Protein AF-A0AAD3RHX9-F1 (afdb_monomer)

Solvent-accessible surface area (backbone atoms only — not comparable to full-atom values): 5390 Å² total; per-residue (Å²): 138,82,64,60,88,89,55,93,81,59,91,66,61,41,71,42,84,87,60,74,37,75,45,79,99,47,54,96,57,59,68,68,66,48,64,77,66,68,78,91,74,92,79,91,82,87,85,88,84,88,74,93,70,86,50,70,66,61,54,36,53,78,61,60,48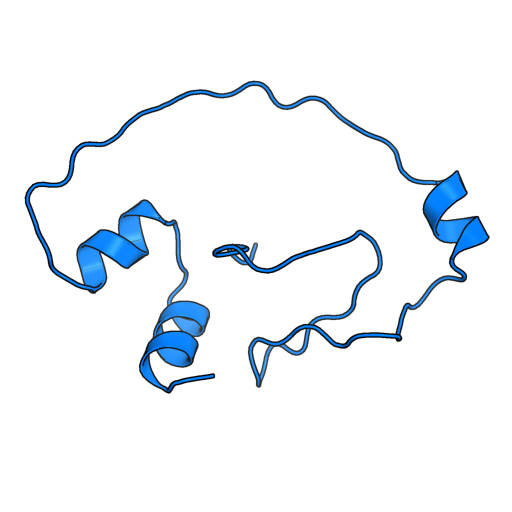,50,72,67,59,48,51,37,56,77,70,70,97

Secondary structure (DSSP, 8-state):
----TT----TTEEEETTTTEEEEEEESS-HHHHHHT------------------HHHHHHHTT--HHHHHHHHHT-

Structure (mmCIF, N/CA/C/O backbone):
data_AF-A0AAD3RHX9-F1
#
_entry.id   AF-A0AAD3RHX9-F1
#
loop_
_atom_site.group_PDB
_atom_site.id
_atom_site.type_symbol
_atom_site.label_atom_id
_atom_site.label_alt_id
_atom_site.label_comp_id
_atom_site.label_asym_id
_atom_site.label_entity_id
_atom_site.label_seq_id
_atom_site.pdbx_PDB_ins_code
_atom_site.Cartn_x
_atom_site.Cartn_y
_atom_site.Cartn_z
_atom_site.occupancy
_atom_site.B_iso_or_equiv
_atom_site.auth_seq_id
_atom_site.auth_comp_id
_atom_site.auth_asym_id
_atom_site.auth_atom_id
_atom_site.pdbx_PDB_model_num
ATOM 1 N N . MET A 1 1 ? -8.384 8.567 -3.081 1.00 66.81 1 MET A N 1
ATOM 2 C CA . MET A 1 1 ? -7.158 7.760 -2.895 1.00 66.81 1 MET A CA 1
ATOM 3 C C . MET A 1 1 ? -7.547 6.539 -2.074 1.00 66.81 1 MET A C 1
ATOM 5 O O . MET A 1 1 ? -8.450 6.676 -1.258 1.00 66.81 1 MET A O 1
ATOM 9 N N . VAL A 1 2 ? -6.969 5.366 -2.331 1.00 84.50 2 VAL A N 1
ATOM 10 C CA . VAL A 1 2 ? -7.286 4.125 -1.597 1.00 84.50 2 VAL A CA 1
ATOM 11 C C . VAL A 1 2 ? -6.132 3.833 -0.642 1.00 84.50 2 VAL A C 1
ATOM 13 O O . VAL A 1 2 ? -4.975 3.938 -1.048 1.00 84.50 2 VAL A O 1
ATOM 16 N N . ALA A 1 3 ? -6.433 3.501 0.614 1.00 91.31 3 ALA A N 1
ATOM 17 C CA . ALA A 1 3 ? -5.412 3.133 1.586 1.00 91.31 3 ALA A CA 1
ATOM 18 C C . ALA A 1 3 ? -4.773 1.781 1.213 1.00 91.31 3 ALA A C 1
ATOM 20 O O . ALA A 1 3 ? -5.461 0.832 0.822 1.00 91.31 3 ALA A O 1
ATOM 21 N N . ALA A 1 4 ? -3.446 1.681 1.329 1.00 90.81 4 ALA A N 1
ATOM 22 C CA . ALA A 1 4 ? -2.727 0.467 0.942 1.00 90.81 4 ALA A CA 1
ATOM 23 C C . ALA A 1 4 ? -2.988 -0.702 1.907 1.00 90.81 4 ALA A C 1
ATOM 25 O O . ALA A 1 4 ? -3.064 -1.848 1.465 1.00 90.81 4 ALA A O 1
ATOM 26 N N . ILE A 1 5 ? -3.148 -0.405 3.205 1.00 89.38 5 ILE A N 1
ATOM 27 C CA . ILE A 1 5 ? -3.430 -1.373 4.283 1.00 89.38 5 ILE A CA 1
ATOM 28 C C . ILE A 1 5 ? -2.475 -2.583 4.221 1.00 89.38 5 ILE A C 1
ATOM 30 O O . ILE A 1 5 ? -2.875 -3.739 4.260 1.00 89.38 5 ILE A O 1
ATOM 34 N N . GLY A 1 6 ? -1.178 -2.313 4.041 1.00 89.31 6 GLY A N 1
ATOM 35 C CA . GLY A 1 6 ? -0.129 -3.340 3.995 1.00 89.31 6 GLY A CA 1
ATOM 36 C C . GLY A 1 6 ? -0.012 -4.125 2.681 1.00 89.31 6 GLY A C 1
ATOM 37 O O . GLY A 1 6 ? 0.910 -4.927 2.543 1.00 89.31 6 GLY A O 1
ATOM 38 N N . ARG A 1 7 ? -0.887 -3.894 1.694 1.00 89.12 7 ARG A N 1
ATOM 39 C CA . ARG A 1 7 ? -0.784 -4.536 0.375 1.00 89.12 7 ARG A CA 1
ATOM 40 C C . ARG A 1 7 ? 0.367 -3.928 -0.441 1.00 89.12 7 ARG A C 1
ATOM 42 O O . ARG A 1 7 ? 0.569 -2.712 -0.390 1.00 89.12 7 ARG A O 1
ATOM 49 N N . PRO A 1 8 ? 1.105 -4.732 -1.224 1.00 90.00 8 PRO A N 1
ATOM 50 C CA . PRO A 1 8 ? 2.179 -4.225 -2.069 1.00 90.00 8 PRO A CA 1
ATOM 51 C C . PRO A 1 8 ? 1.608 -3.517 -3.304 1.00 90.00 8 PRO A C 1
ATOM 53 O O . PRO A 1 8 ? 1.006 -4.156 -4.159 1.00 90.00 8 PRO A O 1
ATOM 56 N N . PHE A 1 9 ? 1.830 -2.207 -3.424 1.00 90.25 9 PHE A N 1
ATOM 57 C CA . PHE A 1 9 ? 1.530 -1.441 -4.638 1.00 90.25 9 PHE A CA 1
ATOM 58 C C . PHE A 1 9 ? 2.820 -1.115 -5.385 1.00 90.25 9 PHE A C 1
ATOM 60 O O . PHE A 1 9 ? 3.861 -0.840 -4.789 1.00 90.25 9 PHE A O 1
ATOM 67 N N . SER A 1 10 ? 2.748 -1.100 -6.710 1.00 89.12 10 SER A N 1
ATOM 68 C CA . SER A 1 10 ? 3.797 -0.554 -7.566 1.00 89.12 10 SER A CA 1
ATOM 69 C C . SER A 1 10 ? 3.169 0.372 -8.603 1.00 89.12 10 SER A C 1
ATOM 71 O O . SER A 1 10 ? 2.011 0.161 -8.982 1.00 89.12 10 SER A O 1
ATOM 73 N N . PRO A 1 11 ? 3.900 1.392 -9.084 1.00 90.81 11 PRO A N 1
ATOM 74 C CA . PRO A 1 11 ? 3.455 2.183 -10.222 1.00 90.81 11 PRO A CA 1
ATOM 75 C C . PRO A 1 11 ? 3.012 1.282 -11.382 1.00 90.81 11 PRO A C 1
ATOM 77 O O . PRO A 1 11 ? 3.577 0.212 -11.592 1.00 90.81 11 PRO A O 1
ATOM 80 N N . GLY A 1 12 ? 1.979 1.693 -12.115 1.00 91.69 12 GLY A N 1
ATOM 81 C CA . GLY A 1 12 ? 1.484 0.965 -13.288 1.00 91.69 12 GLY A CA 1
ATOM 82 C C . GLY A 1 12 ? 0.624 -0.277 -13.011 1.00 91.69 12 GLY A C 1
ATOM 83 O O . GLY A 1 12 ? 0.048 -0.799 -13.965 1.00 91.69 12 GLY A O 1
ATOM 84 N N . MET A 1 13 ? 0.489 -0.726 -11.756 1.00 92.81 13 MET A N 1
ATOM 85 C CA . MET A 1 13 ? -0.467 -1.782 -11.399 1.00 92.81 13 MET A CA 1
ATOM 86 C C . MET A 1 13 ? -1.913 -1.327 -11.619 1.00 92.81 13 MET A C 1
ATOM 88 O O . MET A 1 13 ? -2.266 -0.175 -11.359 1.00 92.81 13 MET A O 1
ATOM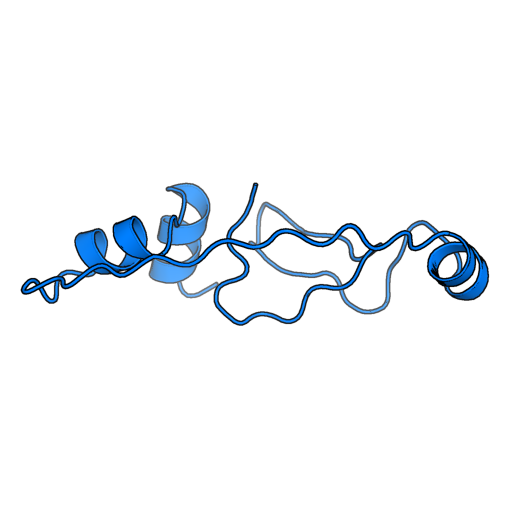 92 N N . LEU A 1 14 ? -2.758 -2.258 -12.061 1.00 92.94 14 LEU A N 1
ATOM 93 C CA . LEU A 1 14 ? -4.194 -2.040 -12.204 1.00 92.94 14 LEU A CA 1
ATOM 94 C C . LEU A 1 14 ? -4.947 -2.473 -10.941 1.00 92.94 14 LEU A C 1
ATOM 96 O O . LEU A 1 14 ? -4.555 -3.423 -10.262 1.00 92.94 14 LEU A O 1
ATOM 100 N N . TYR A 1 15 ? -6.041 -1.771 -10.646 1.00 91.88 15 TYR A N 1
ATOM 101 C CA . TYR A 1 15 ? -6.893 -2.006 -9.481 1.00 91.88 15 TYR A CA 1
ATOM 102 C C . TYR A 1 15 ? -8.334 -2.263 -9.920 1.00 91.88 15 TYR A C 1
ATOM 104 O O . TYR A 1 15 ? -8.906 -1.454 -10.655 1.00 91.88 15 TYR A O 1
ATOM 112 N N . ASP A 1 16 ? -8.922 -3.361 -9.452 1.00 91.62 16 ASP A N 1
ATOM 113 C CA . ASP A 1 16 ? -10.350 -3.632 -9.586 1.00 91.62 16 ASP A CA 1
ATOM 114 C C . ASP A 1 16 ? -11.091 -3.060 -8.374 1.00 91.62 16 ASP A C 1
ATOM 116 O O . ASP A 1 16 ? -11.006 -3.586 -7.267 1.00 91.62 16 ASP A O 1
ATOM 120 N N . CYS A 1 17 ? -11.847 -1.983 -8.589 1.00 88.06 17 CYS A N 1
ATOM 121 C CA . CYS A 1 17 ? -12.623 -1.322 -7.542 1.00 88.06 17 CYS A CA 1
ATOM 122 C C . CYS A 1 17 ? -13.876 -2.087 -7.098 1.00 88.06 17 CYS A C 1
ATOM 124 O O . CYS A 1 17 ? -14.482 -1.710 -6.100 1.00 88.06 17 CYS A O 1
ATOM 126 N N . ARG A 1 18 ? -14.302 -3.121 -7.831 1.00 86.81 18 ARG A N 1
ATOM 127 C CA . ARG A 1 18 ? -15.457 -3.949 -7.449 1.00 86.81 18 ARG A CA 1
ATOM 128 C C . ARG A 1 18 ? -15.063 -5.034 -6.466 1.00 86.81 18 ARG A C 1
ATOM 130 O O . ARG A 1 18 ? -15.844 -5.359 -5.582 1.00 86.81 18 A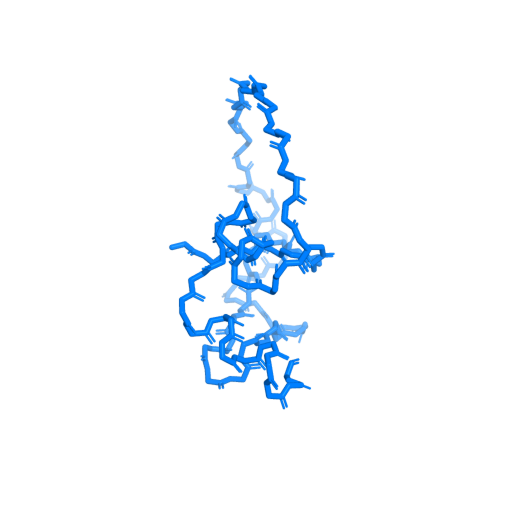RG A O 1
ATOM 137 N N . HIS A 1 19 ? -13.866 -5.580 -6.655 1.00 88.56 19 HIS A N 1
ATOM 138 C CA . HIS A 1 19 ? -13.312 -6.636 -5.816 1.00 88.56 19 HIS A CA 1
ATOM 139 C C . HIS A 1 19 ? -12.217 -6.132 -4.870 1.00 88.56 19 HIS A C 1
ATOM 141 O O . HIS A 1 19 ? -11.507 -6.947 -4.293 1.00 88.56 19 HIS A O 1
ATOM 147 N N . ASP A 1 20 ? -12.032 -4.810 -4.788 1.00 88.75 20 ASP A N 1
ATOM 148 C CA . ASP A 1 20 ? -10.978 -4.132 -4.031 1.00 88.75 20 ASP A CA 1
ATOM 149 C C . ASP A 1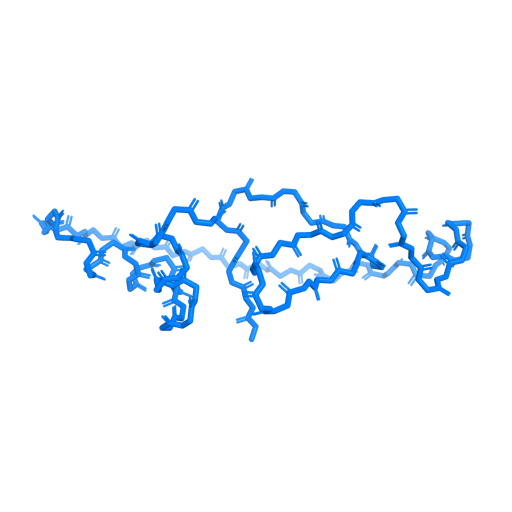 20 ? -9.614 -4.846 -4.107 1.00 88.75 20 ASP A C 1
ATOM 151 O O . ASP A 1 20 ? -8.906 -5.005 -3.113 1.00 88.75 20 ASP A O 1
ATOM 155 N N . SER A 1 21 ? -9.219 -5.279 -5.308 1.00 89.62 21 SER A N 1
ATOM 156 C CA . SER A 1 21 ? -8.048 -6.138 -5.518 1.00 89.62 21 SER A CA 1
ATOM 157 C C . SER A 1 21 ? -7.099 -5.596 -6.583 1.00 89.62 21 SER A C 1
ATOM 159 O O . SER A 1 21 ? -7.482 -4.899 -7.524 1.00 89.62 21 SER A O 1
ATOM 161 N N . LEU A 1 22 ? -5.815 -5.910 -6.413 1.00 90.75 22 LEU A N 1
ATOM 162 C CA . LEU A 1 22 ? -4.787 -5.640 -7.412 1.00 90.75 22 LEU A CA 1
ATOM 163 C C . LEU A 1 22 ? -4.840 -6.704 -8.503 1.00 90.75 22 LEU A C 1
ATOM 165 O O . LEU A 1 22 ? -4.980 -7.887 -8.203 1.00 90.75 22 LEU A O 1
ATOM 169 N N . ILE A 1 23 ? -4.668 -6.288 -9.756 1.00 91.81 23 ILE A N 1
ATOM 170 C CA . ILE A 1 23 ? -4.578 -7.197 -10.900 1.00 91.81 23 ILE A CA 1
ATOM 171 C C . ILE A 1 23 ? -3.088 -7.458 -11.174 1.00 91.81 23 ILE A C 1
ATOM 173 O O . ILE A 1 23 ? -2.413 -6.600 -11.751 1.00 91.81 23 ILE A O 1
ATOM 177 N N . PRO A 1 24 ? -2.532 -8.606 -10.744 1.00 86.00 24 PRO A N 1
ATOM 178 C CA . PRO A 1 24 ? -1.121 -8.901 -10.943 1.00 86.00 24 PRO A CA 1
ATOM 179 C C . PRO A 1 24 ? -0.822 -9.208 -12.414 1.00 86.00 24 PRO A C 1
ATOM 181 O O . PRO A 1 24 ? -1.663 -9.722 -13.147 1.00 86.00 24 PRO A O 1
ATOM 184 N N . GLY A 1 25 ? 0.410 -8.930 -12.841 1.00 83.12 25 GLY A N 1
ATOM 185 C CA . GLY A 1 25 ? 0.904 -9.316 -14.168 1.00 83.12 25 GLY A CA 1
ATOM 186 C C . GLY A 1 25 ? 0.333 -8.517 -15.344 1.00 83.12 25 GLY A C 1
ATOM 187 O O . GLY A 1 25 ? 0.703 -8.799 -16.480 1.00 83.12 25 GLY A O 1
ATOM 188 N N . LEU A 1 26 ? -0.521 -7.519 -15.090 1.00 88.56 26 LEU A N 1
ATOM 189 C CA . LEU A 1 26 ? -1.073 -6.637 -16.114 1.00 88.56 26 LEU A CA 1
ATOM 190 C C . LEU A 1 26 ? -0.720 -5.175 -15.819 1.00 88.56 26 LEU A C 1
ATOM 192 O O . LEU A 1 26 ? -1.013 -4.652 -14.744 1.00 88.56 26 LEU A O 1
ATOM 196 N N . SER A 1 27 ? -0.126 -4.509 -16.805 1.00 90.25 27 SER A N 1
ATOM 197 C CA . SER A 1 27 ? 0.157 -3.074 -16.802 1.00 90.25 27 SER A CA 1
ATOM 198 C C . SER A 1 27 ? -0.190 -2.475 -18.164 1.00 90.25 27 SER A C 1
ATOM 200 O O . SER A 1 27 ? -0.128 -3.152 -19.188 1.00 90.25 27 SER A O 1
ATOM 202 N N . LEU A 1 28 ? -0.564 -1.192 -18.189 1.00 91.44 28 LEU A N 1
ATOM 203 C CA . LEU A 1 28 ? -0.836 -0.469 -19.446 1.00 91.44 28 LEU A CA 1
ATOM 204 C C . LEU A 1 28 ? 0.437 -0.133 -20.227 1.00 91.44 28 LEU A C 1
ATOM 206 O O . LEU A 1 28 ? 0.385 0.121 -21.427 1.00 91.44 28 LEU A O 1
ATOM 210 N N . TRP A 1 29 ? 1.565 -0.104 -19.528 1.00 91.62 29 TRP A N 1
ATOM 211 C CA . TRP A 1 29 ? 2.869 0.226 -20.073 1.00 91.62 29 TRP A CA 1
ATOM 212 C C . TRP A 1 29 ? 3.777 -0.985 -19.979 1.00 91.62 29 TRP A C 1
ATOM 214 O O . TRP A 1 29 ? 3.691 -1.756 -19.017 1.00 91.62 29 TRP A O 1
ATOM 224 N N . ASP A 1 30 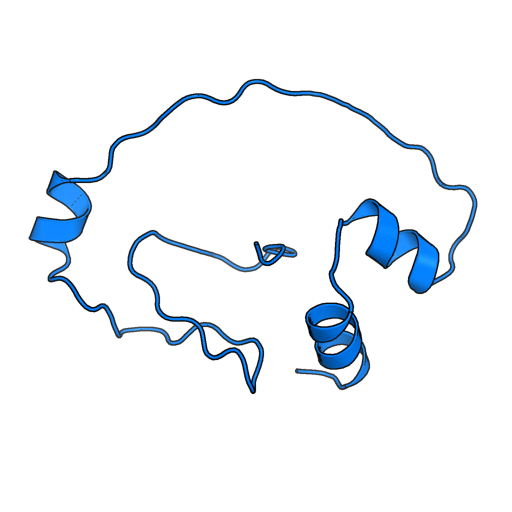? 4.667 -1.110 -20.958 1.00 90.88 30 ASP A N 1
ATOM 225 C CA . ASP A 1 30 ? 5.799 -2.015 -20.848 1.00 90.88 30 ASP A CA 1
ATOM 226 C C . ASP A 1 30 ? 6.662 -1.645 -19.630 1.00 90.88 30 ASP A C 1
ATOM 228 O O . ASP A 1 30 ? 6.771 -0.473 -19.245 1.00 90.88 30 ASP A O 1
ATOM 232 N N . ARG A 1 31 ? 7.257 -2.664 -19.009 1.00 89.25 31 ARG A N 1
ATOM 233 C CA . ARG A 1 31 ? 8.006 -2.518 -17.762 1.00 89.25 31 ARG A CA 1
ATOM 234 C C . ARG A 1 31 ? 9.193 -1.570 -17.909 1.00 89.25 31 ARG A C 1
ATOM 236 O O . ARG A 1 31 ? 9.411 -0.760 -17.009 1.00 89.25 31 ARG A O 1
ATOM 243 N N . ASP A 1 32 ? 9.933 -1.641 -19.010 1.00 92.94 32 ASP A N 1
ATOM 244 C CA . ASP A 1 32 ? 11.145 -0.838 -19.193 1.00 92.94 32 ASP A CA 1
ATOM 245 C C . ASP A 1 32 ? 10.781 0.636 -19.377 1.00 92.94 32 ASP A C 1
ATOM 247 O O . ASP A 1 32 ? 11.370 1.522 -18.752 1.00 9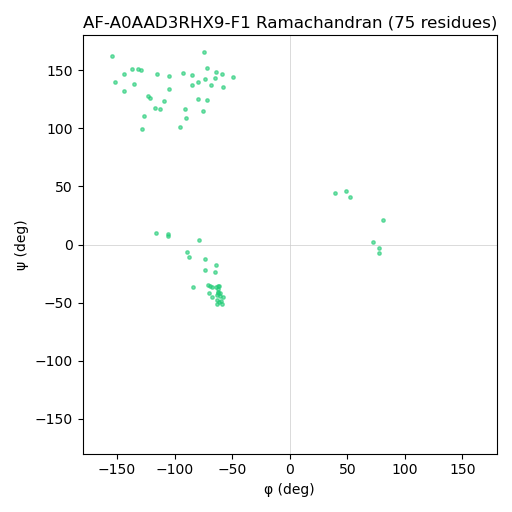2.94 32 ASP A O 1
ATOM 251 N N . HIS A 1 33 ? 9.727 0.898 -20.152 1.00 93.31 33 HIS A N 1
ATOM 252 C CA . HIS A 1 33 ? 9.175 2.240 -20.316 1.00 93.31 33 HIS A CA 1
ATOM 253 C C . HIS A 1 33 ? 8.642 2.816 -19.004 1.00 93.31 33 HIS A C 1
ATOM 255 O O . HIS A 1 33 ? 8.862 3.994 -18.722 1.00 93.31 33 HIS A O 1
ATOM 261 N N . LEU A 1 34 ? 7.960 2.008 -18.192 1.00 92.19 34 LEU A N 1
ATOM 262 C CA . LEU A 1 34 ? 7.455 2.444 -16.896 1.00 92.19 34 LEU A CA 1
ATOM 263 C C . LEU A 1 34 ? 8.605 2.834 -15.959 1.00 92.19 34 LEU A C 1
ATOM 265 O O . LEU A 1 34 ? 8.593 3.937 -15.419 1.00 92.19 34 LEU A O 1
ATOM 269 N N . LEU A 1 35 ? 9.608 1.963 -15.802 1.00 91.50 35 LEU A N 1
ATOM 270 C CA . LEU A 1 35 ? 10.749 2.191 -14.908 1.00 91.50 35 LEU A CA 1
ATOM 271 C C . LEU A 1 35 ? 11.580 3.412 -15.320 1.00 91.50 35 LEU A C 1
ATOM 273 O O . LEU A 1 35 ? 11.999 4.176 -14.454 1.00 91.50 35 LEU A O 1
ATOM 277 N N . ALA A 1 36 ? 11.760 3.640 -16.624 1.00 95.00 36 ALA A N 1
ATOM 278 C CA . ALA A 1 36 ? 12.487 4.800 -17.144 1.00 95.00 36 ALA A CA 1
ATOM 279 C C . ALA A 1 36 ? 11.820 6.151 -16.817 1.00 95.00 36 ALA A C 1
ATOM 281 O O . ALA A 1 36 ? 12.470 7.190 -16.911 1.00 95.00 36 ALA A O 1
ATOM 282 N N . ASN A 1 37 ? 10.535 6.148 -16.445 1.00 93.69 37 ASN A N 1
ATOM 283 C CA . ASN A 1 37 ? 9.740 7.354 -16.203 1.00 93.69 37 ASN A CA 1
ATOM 284 C C . ASN A 1 37 ? 9.271 7.496 -14.744 1.00 93.69 37 ASN A C 1
ATOM 286 O O . ASN A 1 37 ? 8.454 8.370 -14.445 1.00 93.69 37 ASN A O 1
ATOM 290 N N . ILE A 1 38 ? 9.771 6.667 -13.819 1.00 93.44 38 ILE A N 1
ATOM 291 C CA . ILE A 1 38 ? 9.493 6.846 -12.389 1.00 93.44 38 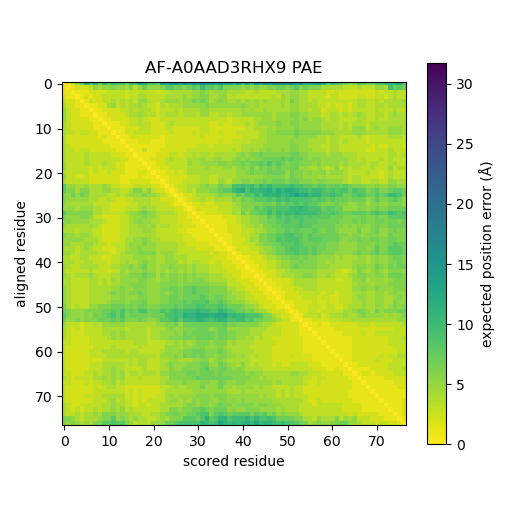ILE A CA 1
ATOM 292 C C . ILE A 1 38 ? 10.258 8.072 -11.886 1.00 93.44 38 ILE A C 1
ATOM 294 O O . ILE A 1 38 ? 11.479 8.155 -11.994 1.00 93.44 38 ILE A O 1
ATOM 298 N N . ILE A 1 39 ? 9.523 9.018 -11.303 1.00 94.38 39 ILE A N 1
ATOM 299 C CA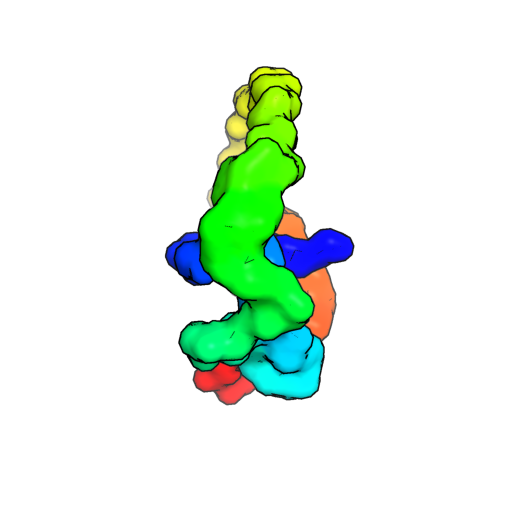 . ILE A 1 39 ? 10.083 10.194 -10.639 1.00 94.38 39 ILE A CA 1
ATOM 300 C C . ILE A 1 39 ? 9.692 10.126 -9.169 1.00 94.38 39 ILE A C 1
ATOM 302 O O . ILE A 1 39 ? 8.509 10.196 -8.830 1.00 94.38 39 ILE A O 1
ATOM 306 N N . GLU A 1 40 ? 10.684 10.031 -8.293 1.00 94.19 40 GLU A N 1
ATOM 307 C CA . GLU A 1 40 ? 10.469 10.078 -6.852 1.00 94.19 40 GLU A CA 1
ATOM 308 C C . GLU A 1 40 ? 10.414 11.526 -6.360 1.00 94.19 40 GLU A C 1
ATOM 310 O O . GLU A 1 40 ? 11.204 12.383 -6.760 1.00 94.19 40 GLU A O 1
ATOM 315 N N . ARG A 1 41 ? 9.457 11.809 -5.474 1.00 95.88 41 ARG A N 1
ATOM 316 C CA . ARG A 1 41 ? 9.322 13.103 -4.803 1.00 95.88 41 ARG A CA 1
ATOM 317 C C . ARG A 1 41 ? 9.268 12.856 -3.302 1.00 95.88 41 ARG A C 1
ATOM 319 O O . ARG A 1 41 ? 8.266 12.313 -2.838 1.00 95.88 41 ARG A O 1
ATOM 326 N N . PRO A 1 42 ? 10.300 13.242 -2.538 1.00 96.19 42 PRO A N 1
ATOM 327 C CA . PRO A 1 42 ? 10.284 13.069 -1.093 1.00 96.19 42 PRO A CA 1
ATOM 328 C C . PRO A 1 42 ? 9.087 13.788 -0.463 1.00 96.19 42 PRO A C 1
ATOM 330 O O . PRO A 1 42 ? 8.781 14.925 -0.826 1.00 96.19 42 PRO A O 1
ATOM 333 N N . GLN A 1 43 ? 8.404 13.120 0.466 1.00 96.00 43 GLN A N 1
ATOM 334 C CA . GLN A 1 43 ? 7.318 13.675 1.277 1.00 96.00 43 GLN A CA 1
ATOM 335 C C . GLN A 1 43 ? 7.637 13.373 2.741 1.00 96.00 43 GLN A C 1
ATOM 337 O O . GLN A 1 43 ? 7.449 12.252 3.205 1.00 96.00 43 GLN A O 1
ATOM 342 N N . TYR A 1 44 ? 8.185 14.356 3.451 1.00 97.38 44 TYR A N 1
ATOM 343 C CA . TYR A 1 44 ? 8.547 14.201 4.857 1.00 97.38 44 TYR A CA 1
ATOM 344 C C . TYR A 1 44 ? 7.366 14.615 5.734 1.00 97.38 44 TYR A C 1
ATOM 346 O O . TYR A 1 44 ? 6.955 15.773 5.716 1.00 97.38 44 TYR A O 1
ATOM 354 N N . TYR A 1 45 ? 6.827 13.667 6.492 1.00 96.06 45 TYR A N 1
ATOM 355 C CA . TYR A 1 45 ? 5.754 13.893 7.454 1.00 96.06 45 TYR A CA 1
ATOM 356 C C . TYR A 1 45 ? 5.871 12.865 8.579 1.00 96.06 45 TYR A C 1
ATOM 358 O O . TYR A 1 45 ? 6.178 11.703 8.321 1.00 96.06 45 TYR A O 1
ATOM 366 N N . SER A 1 46 ? 5.646 13.292 9.817 1.00 96.75 46 SER A N 1
ATOM 367 C CA . SER A 1 46 ? 5.613 12.417 10.987 1.00 96.75 46 SER A CA 1
ATOM 368 C C . SER A 1 46 ? 4.553 12.932 11.941 1.00 96.75 46 SER A C 1
ATOM 370 O O . SER A 1 46 ? 4.532 14.122 12.247 1.00 96.75 46 SER A O 1
ATOM 372 N N . ASP A 1 47 ? 3.715 12.026 12.420 1.00 95.81 47 ASP A N 1
ATOM 373 C CA . ASP A 1 47 ? 2.623 12.305 13.345 1.00 95.81 47 ASP A CA 1
ATOM 374 C C . ASP A 1 47 ? 2.304 11.038 14.148 1.00 95.81 47 ASP A C 1
ATOM 376 O O . ASP A 1 47 ? 2.726 9.942 13.761 1.00 95.81 47 ASP A O 1
ATOM 380 N N . PHE A 1 48 ? 1.602 11.177 15.269 1.00 94.38 48 PHE A N 1
ATOM 381 C CA . PHE A 1 48 ? 1.184 10.046 16.093 1.00 94.38 48 PHE A CA 1
ATOM 382 C C . PHE A 1 48 ? -0.197 10.278 16.704 1.00 94.38 48 PHE A C 1
ATOM 384 O O . PHE A 1 48 ? -0.548 11.383 17.106 1.00 94.38 48 PHE A O 1
ATOM 391 N N . GLU A 1 49 ? -0.949 9.193 16.850 1.00 93.75 49 GLU A N 1
ATOM 392 C CA . GLU A 1 49 ? -2.264 9.194 17.478 1.00 93.75 49 GLU A CA 1
ATOM 393 C C . GLU A 1 49 ? -2.366 8.012 18.446 1.00 93.75 49 GLU A C 1
ATOM 395 O O . GLU A 1 49 ? -1.909 6.907 18.148 1.00 93.75 49 GLU A O 1
ATOM 400 N N . ILE A 1 50 ? -2.946 8.249 19.626 1.00 93.94 50 ILE A N 1
ATOM 401 C CA . ILE A 1 50 ? -3.213 7.210 20.625 1.00 93.94 50 ILE A CA 1
ATOM 402 C C . ILE A 1 50 ? -4.722 7.048 20.734 1.00 93.94 50 ILE A C 1
ATOM 404 O O . ILE A 1 50 ? -5.417 7.958 21.185 1.00 93.94 50 ILE A O 1
ATOM 408 N N . VAL A 1 51 ? -5.214 5.865 20.379 1.00 93.12 51 VAL A N 1
ATOM 409 C CA . VAL A 1 51 ? -6.633 5.524 20.481 1.00 93.12 51 VAL A CA 1
ATOM 410 C C . VAL A 1 51 ? -6.833 4.517 21.606 1.00 93.12 51 VAL A C 1
ATOM 412 O O . VAL A 1 51 ? -6.212 3.458 21.627 1.00 93.12 51 VAL A O 1
ATOM 415 N N . ALA A 1 52 ? -7.692 4.869 22.565 1.00 95.50 52 ALA A N 1
ATOM 416 C CA . ALA A 1 52 ? -8.044 4.012 23.702 1.00 95.50 52 ALA A CA 1
ATOM 417 C C . ALA A 1 52 ? -9.213 3.055 23.399 1.00 95.50 52 ALA A C 1
ATOM 419 O O . ALA A 1 52 ? -9.507 2.165 24.194 1.00 95.50 52 ALA A O 1
ATOM 420 N N . SER A 1 53 ? -9.894 3.264 22.272 1.00 95.50 53 SER A N 1
ATOM 421 C CA . SER A 1 53 ? -10.973 2.406 21.793 1.00 95.50 53 SER A CA 1
ATOM 422 C C . SER A 1 53 ? -10.430 1.225 20.992 1.00 95.50 53 SER A C 1
ATOM 424 O O . SER A 1 53 ? -9.452 1.356 20.259 1.00 95.50 53 SER A O 1
ATOM 426 N N . ASP A 1 54 ? -11.104 0.081 21.097 1.00 93.25 54 ASP A N 1
ATOM 427 C CA . ASP A 1 54 ? -10.787 -1.127 20.327 1.00 93.25 54 ASP A CA 1
ATOM 428 C C . ASP A 1 54 ? -11.797 -1.396 19.195 1.00 93.25 54 ASP A C 1
ATOM 430 O O . ASP A 1 54 ? -11.747 -2.442 18.537 1.00 93.25 54 ASP A O 1
ATOM 434 N N . SER A 1 55 ? -12.719 -0.456 18.954 1.00 95.44 55 SER A N 1
ATOM 435 C CA . SER A 1 55 ? -13.752 -0.615 17.933 1.00 95.44 55 SER A CA 1
ATOM 436 C C . SER A 1 55 ? -13.145 -0.708 16.527 1.00 95.44 55 SER A C 1
ATOM 438 O O . SER A 1 55 ? -12.101 -0.126 16.218 1.00 95.44 55 SER A O 1
ATOM 440 N N . THR A 1 56 ? -13.805 -1.463 15.648 1.00 93.12 56 THR A N 1
ATOM 441 C CA . THR A 1 56 ? -13.392 -1.561 14.243 1.00 93.12 56 THR A CA 1
ATOM 442 C C . THR A 1 56 ? -13.509 -0.219 13.533 1.00 93.12 56 THR A C 1
ATOM 444 O O . THR A 1 56 ? -12.661 0.103 12.712 1.00 93.12 56 THR A O 1
ATOM 447 N N . GLU A 1 57 ? -14.531 0.569 13.861 1.00 92.88 57 GLU A N 1
ATOM 448 C CA . GLU A 1 57 ? -14.765 1.886 13.267 1.00 92.88 57 GLU A CA 1
ATOM 449 C C . GLU A 1 57 ? -13.624 2.858 13.587 1.00 92.88 57 GLU A C 1
ATOM 451 O O . GLU A 1 57 ? -13.053 3.450 12.671 1.00 92.88 57 GLU A O 1
ATOM 456 N N . ASP A 1 58 ? -13.210 2.930 14.854 1.00 94.12 58 ASP A N 1
ATOM 457 C CA . ASP A 1 58 ? -12.112 3.805 15.277 1.00 94.12 58 ASP A CA 1
ATOM 458 C C . ASP A 1 58 ? -10.792 3.397 14.609 1.00 94.12 58 ASP A C 1
ATOM 460 O O . ASP A 1 58 ? -10.073 4.239 14.070 1.00 94.12 58 ASP A O 1
ATOM 464 N N . LYS A 1 59 ? -10.496 2.091 14.547 1.00 93.56 59 LYS A N 1
ATOM 465 C CA . LYS A 1 59 ? -9.296 1.572 13.865 1.00 93.56 59 LYS A CA 1
ATOM 466 C C . LYS A 1 59 ? -9.273 1.922 12.378 1.00 93.56 59 LYS A C 1
ATOM 468 O O . LYS A 1 59 ? -8.232 2.315 11.853 1.00 93.56 59 LYS A O 1
ATOM 473 N N . LEU A 1 60 ? -10.403 1.765 11.690 1.00 93.38 60 LEU A N 1
ATOM 474 C CA . LEU A 1 60 ? -10.515 2.073 10.264 1.00 93.38 60 LEU A CA 1
ATOM 475 C C . LEU A 1 60 ? -10.394 3.580 10.004 1.00 93.38 60 LEU A C 1
ATOM 477 O O . LEU A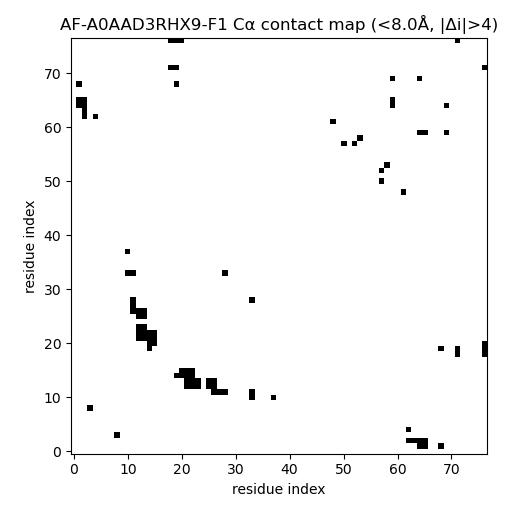 1 60 ? -9.754 3.971 9.027 1.00 93.38 60 LEU A O 1
ATOM 481 N N . SER A 1 61 ? -10.931 4.412 10.900 1.00 91.50 61 SER A N 1
ATOM 482 C CA . SER A 1 61 ? -10.808 5.871 10.838 1.00 91.50 61 SER A CA 1
ATOM 483 C C . SER A 1 61 ? -9.349 6.330 10.930 1.00 91.50 61 SER A C 1
ATOM 485 O O . SER A 1 61 ? -8.889 7.070 10.062 1.00 91.50 61 SER A O 1
ATOM 487 N N . VAL A 1 62 ? -8.587 5.834 11.914 1.00 94.06 62 VAL A N 1
ATOM 488 C CA . VAL A 1 62 ? -7.156 6.178 12.089 1.00 94.06 62 VAL A CA 1
ATOM 489 C C . VAL A 1 62 ? -6.316 5.742 10.888 1.00 94.06 62 VAL A C 1
ATOM 491 O O . VAL A 1 62 ? -5.384 6.427 10.472 1.00 94.06 62 VAL A O 1
ATOM 494 N N . LEU A 1 63 ? -6.662 4.607 10.279 1.00 92.25 63 LEU A N 1
ATOM 495 C CA . LEU A 1 63 ? -6.004 4.114 9.067 1.00 92.25 63 LEU A CA 1
ATOM 496 C C . LEU A 1 63 ? -6.470 4.825 7.786 1.00 92.25 63 LEU A C 1
ATOM 498 O O . LEU A 1 63 ? -6.034 4.455 6.691 1.00 92.25 63 LEU A O 1
ATOM 502 N N . ASN A 1 64 ? -7.339 5.833 7.908 1.00 92.94 64 ASN A N 1
ATOM 503 C CA . ASN A 1 64 ? -7.924 6.584 6.803 1.00 92.94 64 ASN A CA 1
ATOM 504 C C . ASN A 1 64 ? -8.561 5.659 5.746 1.00 92.94 64 ASN A C 1
ATOM 506 O O . ASN A 1 64 ? -8.397 5.834 4.532 1.00 92.94 64 ASN A O 1
ATOM 510 N N . VAL A 1 65 ? -9.255 4.618 6.216 1.00 93.00 65 VAL A N 1
ATOM 511 C CA . VAL A 1 65 ? -9.976 3.670 5.366 1.00 93.00 65 VAL A CA 1
ATOM 512 C C . VAL A 1 65 ? -11.308 4.288 4.960 1.00 93.00 65 VAL A C 1
ATOM 514 O O . VAL A 1 65 ? -12.112 4.692 5.795 1.00 93.00 65 VAL A O 1
ATOM 517 N N . ASN A 1 66 ? -11.560 4.353 3.654 1.00 91.19 66 ASN A N 1
ATOM 518 C CA . ASN A 1 66 ? -12.835 4.842 3.143 1.00 91.19 66 ASN A CA 1
ATOM 519 C C . ASN A 1 66 ? -13.958 3.802 3.329 1.00 91.19 66 ASN A C 1
ATOM 521 O O . ASN A 1 66 ? -13.711 2.619 3.553 1.00 91.19 66 ASN A O 1
ATOM 525 N N . ALA A 1 67 ? -15.210 4.236 3.179 1.00 91.12 67 ALA A N 1
ATOM 526 C CA . ALA A 1 67 ? -16.367 3.373 3.408 1.00 91.12 67 ALA A CA 1
ATOM 527 C C . ALA A 1 67 ? -16.430 2.145 2.477 1.00 91.12 67 ALA A C 1
ATOM 529 O O . ALA A 1 67 ? -16.846 1.080 2.924 1.00 91.12 67 ALA A O 1
ATOM 530 N N . SER A 1 68 ? -16.011 2.258 1.207 1.00 89.75 68 SER A N 1
ATOM 531 C CA . SER A 1 68 ? -16.025 1.110 0.287 1.00 89.75 68 SER A CA 1
ATOM 532 C C . SER A 1 68 ? -15.008 0.047 0.697 1.00 89.75 68 SER A C 1
ATOM 534 O O . SER A 1 68 ? -15.360 -1.124 0.779 1.00 89.75 68 SER A O 1
ATOM 536 N N . LEU A 1 69 ? -13.785 0.463 1.037 1.00 90.81 69 LEU A N 1
ATOM 537 C CA . LEU A 1 69 ? -12.722 -0.436 1.474 1.00 90.81 69 LEU A CA 1
ATOM 538 C C . LEU A 1 69 ? -13.025 -1.037 2.850 1.00 90.81 69 LEU A C 1
ATOM 540 O O . LEU A 1 69 ? -12.745 -2.211 3.078 1.00 90.81 69 LEU A O 1
ATOM 544 N N . ALA A 1 70 ? -13.648 -0.268 3.747 1.00 92.44 70 ALA A N 1
ATOM 545 C CA . ALA A 1 70 ? -14.160 -0.779 5.016 1.00 92.44 70 ALA A CA 1
ATOM 546 C C . ALA A 1 70 ? -15.206 -1.879 4.789 1.00 92.44 70 ALA A C 1
ATOM 548 O O . ALA A 1 70 ? -15.102 -2.957 5.372 1.00 92.44 70 ALA A O 1
ATOM 549 N N . ALA A 1 71 ? -16.180 -1.636 3.908 1.00 91.56 71 ALA A N 1
ATOM 550 C CA . ALA A 1 71 ? -17.198 -2.624 3.567 1.00 91.56 71 ALA A CA 1
ATOM 551 C C . ALA A 1 71 ? -16.583 -3.880 2.930 1.00 91.56 71 ALA A C 1
ATOM 553 O O . ALA A 1 71 ? -16.951 -4.991 3.309 1.00 91.56 71 ALA A O 1
ATOM 554 N N . SER A 1 72 ? -15.610 -3.714 2.029 1.00 90.06 72 SER A N 1
ATOM 555 C CA . SER A 1 72 ? -14.882 -4.826 1.415 1.00 90.06 72 SER A CA 1
ATOM 556 C C . SER A 1 72 ? -14.176 -5.684 2.463 1.00 90.06 72 SER A C 1
ATOM 558 O O . SER A 1 72 ? -14.415 -6.890 2.533 1.00 90.06 72 SER A O 1
ATOM 560 N N . PHE A 1 73 ? -13.404 -5.053 3.350 1.00 88.81 73 PHE A N 1
ATOM 561 C CA . PHE A 1 73 ? -12.719 -5.726 4.452 1.00 88.81 73 PHE A CA 1
ATOM 562 C C . PHE A 1 73 ? -13.696 -6.475 5.369 1.00 88.81 73 PHE A C 1
ATOM 564 O O . PHE A 1 73 ? -13.479 -7.641 5.695 1.00 88.81 73 PHE A O 1
ATOM 571 N N . MET A 1 74 ? -14.812 -5.840 5.743 1.00 90.12 74 MET A N 1
ATOM 572 C CA . MET A 1 74 ? -15.854 -6.468 6.566 1.00 90.12 74 MET A CA 1
ATOM 573 C C . MET A 1 74 ? -16.552 -7.639 5.859 1.00 90.12 74 MET A C 1
ATOM 575 O O . MET A 1 74 ? -17.095 -8.516 6.528 1.00 90.12 74 MET A O 1
ATOM 579 N N . SER A 1 75 ? -16.530 -7.667 4.524 1.00 90.75 75 SER A N 1
ATOM 580 C CA . SER A 1 75 ? -17.060 -8.764 3.708 1.00 90.75 75 SER A CA 1
ATOM 581 C C . SER A 1 75 ? -16.045 -9.872 3.395 1.00 90.75 75 SER A C 1
ATOM 583 O O . SER A 1 75 ? -16.436 -10.906 2.857 1.00 90.75 75 SER A O 1
ATOM 585 N N . GLY A 1 76 ? -14.770 -9.695 3.762 1.00 86.94 76 GLY A N 1
ATOM 586 C CA . GLY A 1 76 ? -13.713 -10.692 3.565 1.00 86.94 76 GLY A CA 1
ATOM 587 C C . GLY A 1 76 ? -13.094 -10.735 2.162 1.00 86.94 76 GLY A C 1
ATOM 588 O O . GLY A 1 76 ? -12.525 -11.765 1.803 1.00 86.94 76 GLY A O 1
ATOM 589 N N . LEU A 1 77 ? -13.220 -9.654 1.383 1.00 81.88 77 LEU A N 1
ATOM 590 C CA . LEU A 1 77 ? -12.450 -9.413 0.152 1.00 81.88 77 LEU A CA 1
ATOM 591 C C . LEU A 1 77 ? -11.051 -8.880 0.490 1.00 81.88 77 LEU A C 1
ATOM 593 O O . LEU A 1 77 ? -10.074 -9.392 -0.100 1.00 81.88 77 LEU A O 1
#

pLDDT: mean 91.35, std 4.1, range [66.81, 97.38]

Foldseek 3Di:
DAQCVPPDDDPQWDADLVLRDTDPPDGPDDPVVRVVPDDDDDDDDDDDDDDPDPDPVVVCVVSVHDPSNSVNVVVPD

Mean predicted aligned error: 4.22 Å

Radius of gyration: 15.95 Å; Cα contacts (8 Å, |Δi|>4): 48; chains: 1; bounding box: 30×25×44 Å

Sequence (77 aa):
MVAAIGRPFSPGMLYDCRHDSLIPGLSLWDRDHLLANIIERPQYYSDFEIVASDSTEDKLSVLNVNASLAASFMSGL

Organism: Lates japonicus (NCBI:txid270547)

InterPro domains:
  IPR052090 Cytolytic pore-forming toxin [PTHR31594] (2-77)